Protein AF-A0A2R6IRC3-F1 (afdb_monomer)

Structure (mmCIF, N/CA/C/O backbone):
data_AF-A0A2R6IRC3-F1
#
_entry.id   AF-A0A2R6IRC3-F1
#
loop_
_atom_site.group_PDB
_atom_site.id
_atom_site.type_symbol
_atom_site.label_atom_id
_atom_site.label_alt_id
_atom_site.label_comp_id
_atom_site.label_asym_id
_atom_site.label_entity_id
_atom_site.label_seq_id
_atom_site.pdbx_PDB_ins_code
_atom_site.Cartn_x
_atom_site.Cartn_y
_atom_site.Cartn_z
_atom_site.occupancy
_atom_site.B_iso_or_equiv
_atom_site.auth_seq_id
_atom_site.auth_comp_id
_atom_site.auth_asym_id
_atom_site.auth_atom_id
_atom_site.pdbx_PDB_model_num
ATOM 1 N N . MET A 1 1 ? 15.121 5.829 11.271 1.00 59.16 1 MET A N 1
ATOM 2 C CA . MET A 1 1 ? 13.831 6.084 10.602 1.00 59.16 1 MET A CA 1
ATOM 3 C C . MET A 1 1 ? 12.902 4.888 10.806 1.00 59.16 1 MET A C 1
ATOM 5 O O . MET A 1 1 ? 12.606 4.186 9.860 1.00 59.16 1 MET A O 1
ATOM 9 N N . ARG A 1 2 ? 12.482 4.634 12.053 1.00 71.56 2 ARG A N 1
ATOM 10 C CA . ARG A 1 2 ? 11.817 3.373 12.444 1.00 71.56 2 ARG A CA 1
ATOM 11 C C . ARG A 1 2 ? 10.300 3.351 12.219 1.00 71.56 2 ARG A C 1
ATOM 13 O O . ARG A 1 2 ? 9.704 2.289 12.187 1.00 71.56 2 ARG A O 1
ATOM 20 N N . ILE A 1 3 ? 9.667 4.522 12.091 1.00 76.06 3 ILE A N 1
ATOM 21 C CA . ILE A 1 3 ? 8.204 4.615 11.939 1.00 76.06 3 ILE A CA 1
ATOM 22 C C . ILE A 1 3 ? 7.770 4.079 10.571 1.00 76.06 3 ILE A C 1
ATOM 24 O O . ILE A 1 3 ? 6.863 3.265 10.507 1.00 76.06 3 ILE A O 1
ATOM 28 N N . ARG A 1 4 ? 8.461 4.479 9.493 1.00 77.12 4 ARG A N 1
ATOM 29 C CA . ARG A 1 4 ? 8.086 4.072 8.127 1.00 77.12 4 ARG A CA 1
ATOM 30 C C . ARG A 1 4 ? 8.348 2.590 7.845 1.00 77.12 4 ARG A C 1
ATOM 32 O O . ARG A 1 4 ? 7.651 2.016 7.028 1.00 77.12 4 ARG A O 1
ATOM 39 N N . GLU A 1 5 ? 9.330 2.000 8.521 1.00 84.81 5 GLU A N 1
ATOM 40 C CA . GLU A 1 5 ? 9.621 0.560 8.470 1.00 84.81 5 GLU A CA 1
ATOM 41 C C . GLU A 1 5 ? 8.482 -0.243 9.115 1.00 84.81 5 GLU A C 1
ATOM 43 O O . GLU A 1 5 ? 7.914 -1.118 8.478 1.00 84.81 5 GLU A O 1
ATOM 48 N N . ARG A 1 6 ? 8.022 0.161 10.310 1.00 89.00 6 ARG A N 1
ATOM 49 C CA . ARG A 1 6 ? 6.845 -0.453 10.956 1.00 89.00 6 ARG A CA 1
ATOM 50 C C . ARG A 1 6 ? 5.552 -0.279 10.161 1.00 89.00 6 ARG A C 1
ATOM 52 O O . ARG A 1 6 ? 4.713 -1.170 10.157 1.00 89.00 6 ARG A O 1
ATOM 59 N N . GLU A 1 7 ? 5.357 0.885 9.539 1.00 92.94 7 GLU A N 1
ATOM 60 C CA . GLU A 1 7 ? 4.209 1.115 8.651 1.00 92.94 7 GLU A CA 1
ATOM 61 C C . GLU A 1 7 ? 4.256 0.176 7.445 1.00 92.94 7 GLU A C 1
ATOM 63 O O . GLU A 1 7 ? 3.230 -0.373 7.069 1.00 92.94 7 GLU A O 1
ATOM 68 N N . PHE A 1 8 ? 5.439 -0.035 6.869 1.00 93.44 8 PHE A N 1
ATOM 69 C CA . PHE A 1 8 ? 5.621 -0.937 5.741 1.00 93.44 8 PHE A CA 1
ATOM 70 C C . PHE A 1 8 ? 5.353 -2.395 6.106 1.00 93.44 8 PHE A C 1
ATOM 72 O O . PHE A 1 8 ? 4.557 -3.037 5.429 1.00 93.44 8 PHE A O 1
ATOM 79 N N . GLU A 1 9 ? 5.954 -2.887 7.192 1.00 92.44 9 GLU A N 1
ATOM 80 C CA . GLU A 1 9 ? 5.706 -4.240 7.703 1.00 92.44 9 GLU A CA 1
ATOM 81 C C . GLU A 1 9 ? 4.213 -4.469 7.940 1.00 92.44 9 GLU A C 1
ATOM 83 O O . GLU A 1 9 ? 3.668 -5.474 7.503 1.00 92.44 9 GLU A O 1
ATOM 88 N N . ARG A 1 10 ? 3.523 -3.495 8.548 1.00 93.31 10 ARG A N 1
ATOM 89 C CA . ARG A 1 10 ? 2.079 -3.586 8.776 1.00 93.31 10 ARG A CA 1
ATOM 90 C C . ARG A 1 10 ? 1.285 -3.657 7.476 1.00 93.31 10 ARG A C 1
ATOM 92 O O . ARG A 1 10 ? 0.369 -4.464 7.392 1.00 93.31 10 ARG A O 1
ATOM 99 N N . ILE A 1 11 ? 1.612 -2.820 6.487 1.00 94.62 11 ILE A N 1
ATOM 100 C CA . ILE A 1 11 ? 0.936 -2.863 5.184 1.00 94.62 11 ILE A CA 1
ATOM 101 C C . ILE A 1 11 ? 1.139 -4.236 4.544 1.00 94.62 11 ILE A C 1
ATOM 103 O O . ILE A 1 11 ? 0.170 -4.853 4.118 1.00 94.62 11 ILE A O 1
ATOM 107 N N . ARG A 1 12 ? 2.385 -4.718 4.512 1.00 92.88 12 ARG A N 1
ATOM 108 C CA . ARG A 1 12 ? 2.734 -6.012 3.926 1.00 92.88 12 ARG A CA 1
ATOM 109 C C . ARG A 1 12 ? 1.962 -7.155 4.584 1.00 92.88 12 ARG A C 1
ATOM 111 O O . ARG A 1 12 ? 1.313 -7.905 3.871 1.00 92.88 12 ARG A O 1
ATOM 118 N N . SER A 1 13 ? 1.983 -7.248 5.914 1.00 92.81 13 SER A N 1
ATOM 119 C CA . SER A 1 13 ? 1.306 -8.331 6.637 1.00 92.81 13 SER A CA 1
ATOM 120 C C . SER A 1 13 ? -0.195 -8.371 6.368 1.00 92.81 13 SER A C 1
ATOM 122 O O . SER A 1 13 ? -0.744 -9.444 6.172 1.00 92.81 13 SER A O 1
ATOM 124 N N . VAL A 1 14 ? -0.864 -7.216 6.304 1.00 95.00 14 VAL A N 1
ATOM 125 C CA . VAL A 1 14 ? -2.304 -7.182 6.009 1.00 95.00 14 VAL A CA 1
ATOM 126 C C . VAL A 1 14 ? -2.597 -7.620 4.577 1.00 95.00 14 VAL A C 1
ATOM 128 O O . VAL A 1 14 ? -3.558 -8.342 4.346 1.00 95.00 14 VAL A O 1
ATOM 131 N N . LEU A 1 15 ? -1.782 -7.193 3.611 1.00 93.31 15 LEU A N 1
ATOM 132 C CA . LEU A 1 15 ? -1.964 -7.607 2.220 1.00 93.31 15 LEU A CA 1
ATOM 133 C C . LEU A 1 15 ? -1.701 -9.109 2.034 1.00 93.31 15 LEU A C 1
ATOM 135 O O . LEU A 1 15 ? -2.429 -9.748 1.284 1.00 93.31 15 LEU A O 1
ATOM 139 N N . GLU A 1 16 ? -0.726 -9.671 2.754 1.00 91.94 16 GLU A N 1
ATOM 140 C CA . GLU A 1 16 ? -0.489 -11.121 2.816 1.00 91.94 16 GLU A CA 1
ATOM 141 C C . GLU A 1 16 ? -1.684 -11.857 3.454 1.00 91.94 16 GLU A C 1
ATOM 143 O O . GLU A 1 16 ? -2.137 -12.864 2.925 1.00 91.94 16 GLU A O 1
ATOM 148 N N . GLU A 1 17 ? -2.254 -11.342 4.550 1.00 92.19 17 GLU A N 1
ATOM 149 C CA . GLU A 1 17 ? -3.460 -11.909 5.182 1.00 92.19 17 GLU A CA 1
ATOM 150 C C . GLU A 1 17 ? -4.716 -11.818 4.298 1.00 92.19 17 GLU A C 1
ATOM 152 O O . GLU A 1 17 ? -5.645 -12.609 4.463 1.00 92.19 17 GLU A O 1
ATOM 157 N N . ALA A 1 18 ? -4.762 -10.845 3.388 1.00 91.25 18 ALA A N 1
ATOM 158 C CA . ALA A 1 18 ? -5.859 -10.627 2.452 1.00 91.25 18 ALA A CA 1
ATOM 159 C C . ALA A 1 18 ? -5.700 -11.397 1.124 1.00 91.25 18 ALA A C 1
ATOM 161 O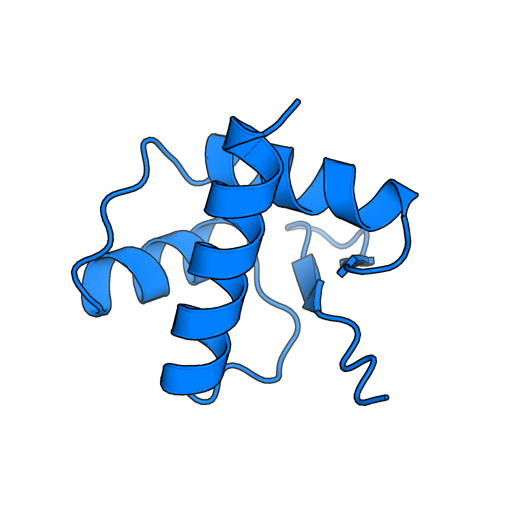 O . ALA A 1 18 ? -6.518 -11.197 0.223 1.00 91.25 18 ALA A O 1
ATOM 162 N N . ASP A 1 19 ? -4.656 -12.228 0.979 1.00 87.12 19 ASP A N 1
ATOM 163 C CA . ASP A 1 19 ? -4.273 -12.906 -0.273 1.00 87.12 19 ASP A CA 1
ATOM 164 C C . ASP A 1 19 ? -4.159 -11.924 -1.467 1.00 87.12 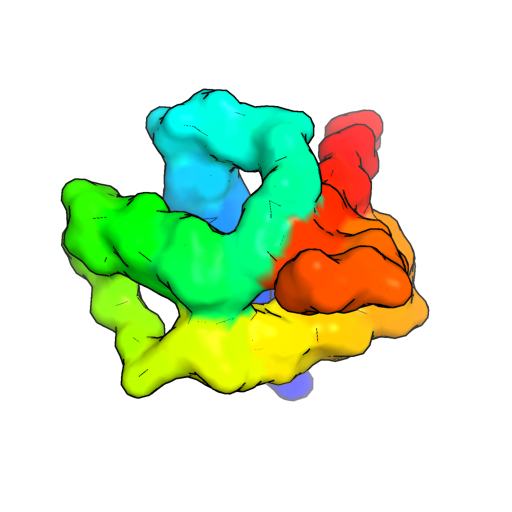19 ASP A C 1
ATOM 166 O O . ASP A 1 19 ? -4.565 -12.197 -2.604 1.00 87.12 19 ASP A O 1
ATOM 17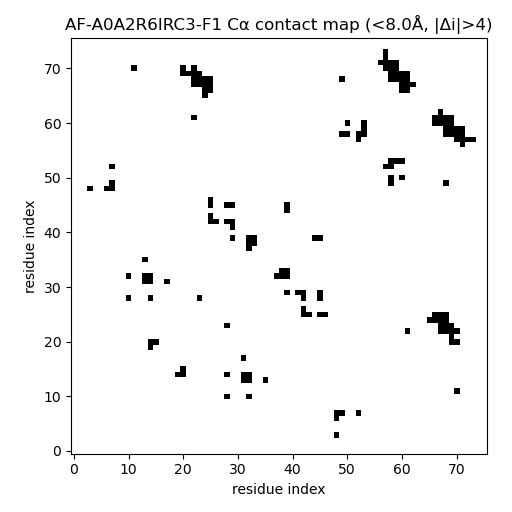0 N N . ALA A 1 20 ? -3.642 -10.720 -1.209 1.00 87.00 20 ALA A N 1
ATOM 171 C CA . ALA A 1 20 ? -3.542 -9.645 -2.188 1.00 87.00 20 ALA A CA 1
ATOM 172 C C . ALA A 1 20 ? -2.215 -9.706 -2.972 1.00 87.00 20 ALA A C 1
ATOM 174 O O . ALA A 1 20 ? -1.338 -8.856 -2.823 1.00 87.00 20 ALA A O 1
ATOM 175 N N . ASP A 1 21 ? -2.092 -10.693 -3.862 1.00 75.69 21 ASP A N 1
ATOM 176 C CA . ASP A 1 21 ? -0.837 -11.009 -4.575 1.00 75.69 21 ASP A CA 1
ATOM 177 C C . ASP A 1 21 ? -0.598 -10.202 -5.874 1.00 75.69 21 ASP A C 1
ATOM 179 O O . ASP A 1 21 ? 0.359 -10.436 -6.618 1.00 75.69 21 ASP A O 1
ATOM 183 N N . GLY A 1 22 ? -1.482 -9.253 -6.195 1.00 86.94 22 GLY A N 1
ATOM 184 C CA . GLY A 1 22 ? -1.443 -8.476 -7.439 1.00 86.94 22 GLY A CA 1
ATOM 185 C C . GLY A 1 22 ? -0.898 -7.051 -7.280 1.00 86.94 22 GLY A C 1
ATOM 186 O O . GLY A 1 22 ? -0.870 -6.512 -6.176 1.00 86.94 22 GLY A O 1
ATOM 187 N N . PRO A 1 23 ? -0.522 -6.371 -8.383 1.00 94.31 23 PRO A N 1
ATOM 188 C CA . PRO A 1 23 ? -0.225 -4.947 -8.334 1.00 94.31 23 PRO A CA 1
ATOM 189 C C . PRO A 1 23 ? -1.467 -4.136 -7.962 1.00 94.31 23 PRO A C 1
ATOM 191 O O . PRO A 1 23 ? -2.459 -4.140 -8.695 1.00 94.31 23 PRO A O 1
ATOM 194 N N . MET A 1 24 ? -1.383 -3.382 -6.871 1.00 96.12 24 MET A N 1
ATOM 195 C CA . MET A 1 24 ? -2.494 -2.593 -6.343 1.00 96.12 24 MET A CA 1
ATOM 196 C C . MET A 1 24 ? -2.167 -1.109 -6.327 1.00 96.12 24 MET A C 1
ATOM 198 O O . MET A 1 24 ? -1.030 -0.686 -6.116 1.00 96.12 24 MET A O 1
ATOM 202 N N . THR A 1 25 ? -3.176 -0.276 -6.517 1.00 97.12 25 THR A N 1
ATOM 203 C CA . THR A 1 25 ? -3.058 1.161 -6.291 1.00 97.12 25 THR A CA 1
ATOM 204 C C . THR A 1 25 ? -3.001 1.466 -4.799 1.00 97.12 25 THR A C 1
ATOM 206 O O . THR A 1 25 ? -3.530 0.736 -3.965 1.00 97.12 25 THR A O 1
ATOM 209 N N . ALA A 1 26 ? -2.448 2.624 -4.440 1.00 96.81 26 ALA A N 1
ATOM 210 C CA . ALA A 1 26 ? -2.428 3.050 -3.040 1.00 96.81 26 ALA A CA 1
ATOM 211 C C . ALA A 1 26 ? -3.832 3.223 -2.421 1.00 96.81 26 ALA A C 1
ATOM 213 O O . ALA A 1 26 ? -3.965 3.194 -1.201 1.00 96.81 26 ALA A O 1
ATOM 214 N N . ARG A 1 27 ? -4.872 3.427 -3.246 1.00 96.00 27 ARG A N 1
ATOM 215 C CA . ARG A 1 27 ? -6.264 3.500 -2.777 1.00 96.00 27 ARG A CA 1
ATOM 216 C C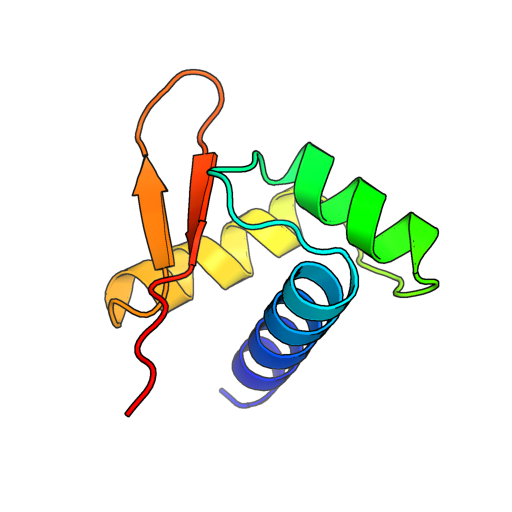 . ARG A 1 27 ? -6.830 2.121 -2.471 1.00 96.00 27 ARG A C 1
ATOM 218 O O . ARG A 1 27 ? -7.440 1.962 -1.427 1.00 96.00 27 ARG A O 1
ATOM 225 N N . GLU A 1 28 ? -6.602 1.149 -3.349 1.00 96.56 28 GLU A N 1
ATOM 226 C CA . GLU A 1 28 ? -7.031 -0.234 -3.110 1.00 96.56 28 GLU A CA 1
ATOM 227 C C . GLU A 1 28 ? -6.317 -0.810 -1.886 1.00 96.56 28 GLU A C 1
ATOM 229 O O . GLU A 1 28 ? -6.955 -1.423 -1.042 1.00 96.56 28 GLU A O 1
ATOM 234 N N . ILE A 1 29 ? -5.018 -0.528 -1.730 1.00 96.56 29 ILE A N 1
ATOM 235 C CA . ILE A 1 29 ? -4.267 -0.927 -0.533 1.00 96.56 29 ILE A CA 1
ATOM 236 C C . ILE A 1 29 ? -4.867 -0.288 0.721 1.00 96.56 29 ILE A C 1
ATOM 238 O O . ILE A 1 29 ? -5.075 -0.986 1.703 1.00 96.56 29 ILE A O 1
ATOM 242 N N . LEU A 1 30 ? -5.170 1.018 0.702 1.00 96.62 30 LEU A N 1
ATOM 243 C CA . LEU A 1 30 ? -5.823 1.670 1.843 1.00 96.62 30 LEU A CA 1
ATOM 244 C C . LEU A 1 30 ? -7.135 0.971 2.212 1.00 96.62 30 LEU A C 1
ATOM 246 O O . LEU A 1 30 ? -7.381 0.744 3.388 1.00 96.62 30 LEU A O 1
ATOM 250 N N . GLN A 1 31 ? -7.940 0.614 1.216 1.00 96.06 31 GLN A N 1
ATOM 251 C CA . GLN A 1 31 ? -9.222 -0.032 1.451 1.00 96.06 31 GLN A CA 1
ATOM 252 C C . GLN A 1 31 ? -9.065 -1.408 2.105 1.00 96.06 31 GLN A C 1
ATOM 254 O O . GLN A 1 31 ? -9.739 -1.683 3.089 1.00 96.06 31 GLN A O 1
ATOM 259 N N . VAL A 1 32 ? -8.110 -2.226 1.647 1.00 96.06 32 VAL A N 1
ATOM 260 C CA . VAL A 1 32 ? -7.807 -3.507 2.308 1.00 96.06 32 VAL A CA 1
ATOM 261 C C . VAL A 1 32 ? -7.334 -3.293 3.749 1.00 96.06 32 VAL A C 1
AT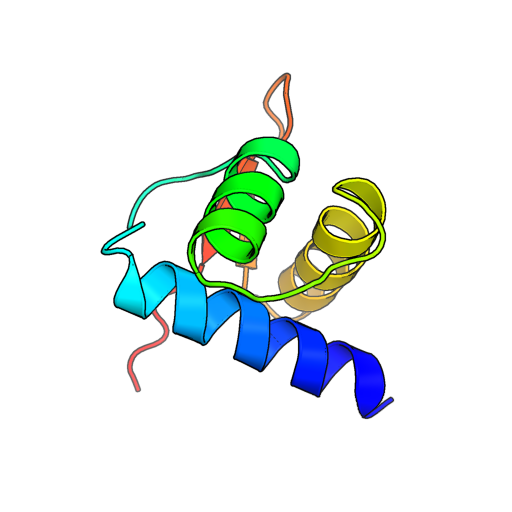OM 263 O O . VAL A 1 32 ? -7.741 -4.021 4.648 1.00 96.06 32 VAL A O 1
ATOM 266 N N . LEU A 1 33 ? -6.519 -2.266 4.009 1.00 95.81 33 LEU A N 1
ATOM 267 C CA . LEU A 1 33 ? -6.096 -1.943 5.376 1.00 95.81 33 LEU A CA 1
ATOM 268 C C . LEU A 1 33 ? -7.292 -1.594 6.269 1.00 95.81 33 LEU A C 1
ATOM 270 O O . LEU A 1 33 ? -7.395 -2.119 7.376 1.00 95.81 33 LEU A O 1
ATOM 274 N N . GLU A 1 34 ? -8.203 -0.754 5.781 1.00 95.19 34 GLU A N 1
ATOM 275 C CA . GLU A 1 34 ? -9.421 -0.367 6.498 1.00 95.19 34 GLU A CA 1
ATOM 276 C C . GLU A 1 34 ? -10.337 -1.573 6.757 1.00 95.19 34 GLU A C 1
ATOM 278 O O . GLU A 1 34 ? -10.810 -1.746 7.883 1.00 95.19 34 GLU A O 1
ATOM 283 N N . ASP A 1 35 ? -10.516 -2.450 5.764 1.00 95.19 35 ASP A N 1
ATOM 284 C CA . ASP A 1 35 ? -11.329 -3.669 5.869 1.00 95.19 35 ASP A CA 1
ATOM 285 C C . ASP A 1 35 ? -10.774 -4.654 6.918 1.00 95.19 35 ASP A C 1
ATOM 287 O O . ASP A 1 35 ? -11.536 -5.365 7.576 1.00 95.19 35 ASP A O 1
ATOM 291 N N . HIS A 1 36 ? -9.455 -4.647 7.143 1.00 94.44 36 HIS A N 1
ATOM 292 C CA . HIS A 1 36 ? -8.769 -5.438 8.173 1.00 94.44 36 HIS A CA 1
ATOM 293 C C . HIS A 1 36 ? -8.583 -4.684 9.508 1.00 94.44 36 HIS A C 1
ATOM 295 O O . HIS A 1 36 ? -7.882 -5.153 10.408 1.00 94.44 36 HIS A O 1
ATOM 301 N N . GLY A 1 37 ? -9.219 -3.519 9.678 1.00 92.62 37 GLY A N 1
ATOM 302 C CA . GLY A 1 37 ? -9.200 -2.748 10.926 1.00 92.62 37 GLY A CA 1
ATOM 303 C C . GLY A 1 37 ? -7.895 -1.989 11.185 1.00 92.62 37 GLY A C 1
ATOM 304 O O . GLY A 1 37 ? -7.612 -1.606 12.323 1.00 92.62 37 GLY A O 1
ATOM 305 N N . VAL A 1 38 ? -7.087 -1.769 10.149 1.00 93.00 38 VAL A N 1
ATOM 306 C CA . VAL A 1 38 ? -5.847 -0.999 10.222 1.00 93.00 38 VAL A CA 1
ATOM 307 C C . VAL A 1 38 ? -6.083 0.425 9.735 1.00 93.00 38 VAL A C 1
ATOM 309 O O . VAL A 1 38 ? -6.218 0.691 8.545 1.00 93.00 38 VAL A O 1
ATOM 312 N N . GLU A 1 39 ? -6.052 1.372 10.670 1.00 88.19 39 GLU A N 1
ATOM 313 C CA . GLU A 1 39 ? -6.210 2.791 10.352 1.00 88.19 39 GLU A CA 1
ATOM 314 C C . GLU A 1 39 ? -4.927 3.380 9.739 1.00 88.19 39 GLU A C 1
ATOM 316 O O . GLU A 1 39 ? -3.842 3.325 10.332 1.00 88.19 39 GLU A O 1
ATOM 321 N N . PHE A 1 40 ? -5.064 3.986 8.557 1.00 91.25 40 PHE A N 1
ATOM 322 C CA . PHE A 1 40 ? -4.023 4.769 7.890 1.00 91.25 40 PHE A CA 1
ATOM 323 C C . PHE A 1 40 ? -4.557 6.142 7.484 1.00 91.25 40 PHE A C 1
ATOM 325 O O . PHE A 1 40 ? -5.670 6.267 6.990 1.00 91.25 40 PHE A O 1
ATOM 332 N N . ASP A 1 41 ? -3.718 7.174 7.614 1.00 89.06 41 ASP A N 1
ATOM 333 C CA . ASP A 1 41 ? -4.131 8.566 7.386 1.00 89.06 41 ASP A CA 1
ATOM 334 C C . ASP A 1 41 ? -4.690 8.828 5.975 1.00 89.06 41 ASP A C 1
ATOM 336 O O . ASP A 1 41 ? -5.528 9.708 5.787 1.00 89.06 41 ASP A O 1
ATOM 340 N N . SER A 1 42 ? -4.138 8.163 4.950 1.00 94.56 42 SER A N 1
ATOM 341 C CA . SER A 1 42 ? -4.550 8.333 3.549 1.00 94.56 42 SER A CA 1
ATOM 342 C C . SER A 1 42 ? -3.824 7.386 2.590 1.00 94.56 42 SER A C 1
ATOM 344 O O . SER A 1 42 ? -2.707 6.929 2.847 1.00 94.56 42 SER A O 1
ATOM 346 N N . ALA A 1 43 ? -4.373 7.247 1.380 1.00 95.38 43 ALA A N 1
ATOM 347 C CA . ALA A 1 43 ? -3.711 6.575 0.263 1.00 95.38 43 ALA A CA 1
ATOM 348 C C . ALA A 1 43 ? -2.380 7.257 -0.113 1.00 95.38 43 ALA A C 1
ATOM 350 O O . ALA A 1 43 ? -1.432 6.605 -0.538 1.00 95.38 43 ALA A O 1
ATOM 351 N N . HIS A 1 44 ? -2.255 8.574 0.081 1.00 94.81 44 HIS A N 1
ATOM 352 C CA . HIS A 1 44 ? -0.987 9.271 -0.148 1.00 94.81 44 HIS A CA 1
ATOM 353 C C . HIS A 1 44 ? 0.090 8.863 0.871 1.00 94.81 44 HIS A C 1
ATOM 355 O O . HIS A 1 44 ? 1.268 8.743 0.517 1.00 94.81 44 HIS A O 1
ATOM 361 N N . ARG A 1 45 ? -0.300 8.607 2.129 1.00 94.50 45 ARG A N 1
ATOM 362 C CA . ARG A 1 45 ? 0.615 8.078 3.146 1.00 94.50 45 ARG A CA 1
ATOM 363 C C . ARG A 1 45 ? 1.102 6.685 2.760 1.00 94.50 45 ARG A C 1
ATOM 365 O O . ARG A 1 45 ? 2.311 6.464 2.787 1.00 94.50 45 ARG A O 1
ATOM 372 N N . VAL A 1 46 ? 0.201 5.812 2.308 1.00 95.94 46 VAL A N 1
ATOM 373 C CA . VAL A 1 46 ? 0.544 4.490 1.755 1.00 95.94 46 VAL A CA 1
ATOM 374 C C . VAL A 1 46 ? 1.544 4.636 0.603 1.00 95.94 46 VAL A C 1
ATOM 376 O O . VAL A 1 46 ? 2.651 4.109 0.681 1.00 95.94 46 VAL A O 1
ATOM 379 N N . ALA A 1 47 ? 1.232 5.454 -0.407 1.00 95.38 47 ALA A N 1
ATOM 380 C CA . ALA A 1 47 ? 2.123 5.716 -1.541 1.00 95.38 47 ALA A CA 1
ATOM 381 C C . ALA A 1 47 ? 3.518 6.214 -1.114 1.00 95.38 47 ALA A C 1
ATOM 383 O O . ALA A 1 47 ? 4.529 5.822 -1.693 1.00 95.38 47 ALA A O 1
ATOM 384 N N . THR A 1 48 ? 3.589 7.052 -0.076 1.00 94.31 48 THR A N 1
ATOM 385 C CA . THR A 1 48 ? 4.852 7.572 0.470 1.00 94.31 48 THR A CA 1
ATOM 386 C C . THR A 1 48 ? 5.686 6.481 1.144 1.00 94.31 48 THR A C 1
ATOM 388 O O . THR A 1 48 ? 6.912 6.468 1.010 1.00 94.31 48 THR A O 1
ATOM 391 N N . VAL A 1 49 ? 5.045 5.575 1.886 1.00 94.88 49 VAL A N 1
ATOM 392 C CA . VAL A 1 49 ? 5.720 4.439 2.531 1.00 94.88 49 VAL A CA 1
ATOM 393 C C . VAL A 1 49 ? 6.241 3.472 1.469 1.00 94.88 49 VAL A C 1
ATOM 395 O O . VAL A 1 49 ? 7.423 3.125 1.497 1.00 94.88 49 VAL A O 1
ATOM 398 N N . LEU A 1 50 ? 5.404 3.109 0.495 1.00 94.62 50 LEU A N 1
ATOM 399 C CA . LEU A 1 50 ? 5.750 2.163 -0.568 1.00 94.62 50 LEU A CA 1
ATOM 400 C C . LEU A 1 50 ? 6.806 2.719 -1.525 1.00 94.62 50 LEU A C 1
ATOM 402 O O . LEU A 1 50 ? 7.802 2.056 -1.792 1.00 94.62 50 LEU A O 1
ATOM 406 N N . GLY A 1 51 ? 6.680 3.976 -1.957 1.00 92.94 51 GLY A N 1
ATOM 407 C CA . GLY A 1 51 ? 7.672 4.625 -2.822 1.00 92.94 51 GLY A CA 1
ATOM 408 C C . GLY A 1 51 ? 9.052 4.772 -2.173 1.00 92.94 51 GLY A C 1
ATOM 409 O O . GLY A 1 51 ? 10.063 4.903 -2.865 1.00 92.94 51 GLY A O 1
ATOM 410 N N . ARG A 1 52 ? 9.128 4.7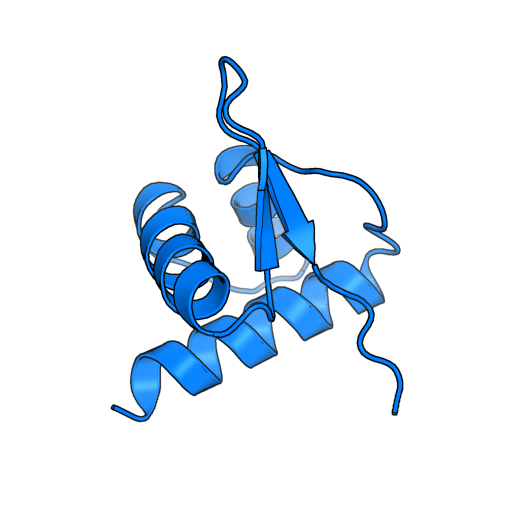23 -0.838 1.00 91.69 52 ARG A N 1
ATOM 411 C CA . ARG A 1 52 ? 10.409 4.663 -0.136 1.00 91.69 52 ARG A CA 1
ATOM 412 C C . ARG A 1 52 ? 11.027 3.269 -0.167 1.00 91.69 52 ARG A C 1
ATOM 414 O O . ARG A 1 52 ? 12.226 3.169 -0.396 1.00 91.69 52 ARG A O 1
ATOM 421 N N . HIS A 1 53 ? 10.230 2.233 0.063 1.00 92.12 53 HIS A N 1
ATOM 422 C CA . HIS A 1 53 ? 10.691 0.841 0.035 1.00 92.12 53 HIS A CA 1
ATOM 423 C C . HIS A 1 53 ? 10.948 0.343 -1.395 1.00 92.12 53 HIS A C 1
ATOM 425 O O . HIS A 1 53 ? 11.726 -0.579 -1.618 1.00 92.12 53 HIS A O 1
ATOM 431 N N . ALA A 1 54 ? 10.420 1.048 -2.394 1.00 92.00 54 ALA A N 1
ATOM 432 C CA . ALA A 1 54 ? 10.821 0.848 -3.777 1.00 92.00 54 ALA A CA 1
ATOM 433 C C . ALA A 1 54 ? 12.280 1.227 -4.060 1.00 92.00 54 ALA A C 1
ATOM 435 O O . ALA A 1 54 ? 12.912 0.657 -4.941 1.00 92.00 54 ALA A O 1
ATOM 436 N N . GLN A 1 55 ? 12.858 2.146 -3.280 1.00 89.81 55 GLN A N 1
ATOM 437 C CA . GLN A 1 55 ? 14.277 2.495 -3.408 1.00 89.81 55 GLN A CA 1
ATOM 438 C C . GLN A 1 55 ? 15.197 1.403 -2.842 1.00 89.81 55 GLN A C 1
ATOM 440 O O . GLN A 1 55 ? 16.354 1.328 -3.249 1.00 89.81 55 GLN A O 1
ATOM 445 N N . SER A 1 56 ? 14.706 0.573 -1.912 1.00 88.88 56 SER A N 1
ATOM 446 C CA . SER A 1 56 ? 15.419 -0.603 -1.389 1.00 88.88 56 SER A CA 1
ATOM 447 C C . SER A 1 56 ? 15.143 -1.886 -2.179 1.00 88.88 56 SER A C 1
ATOM 449 O O . SER A 1 56 ? 15.870 -2.860 -2.003 1.00 88.88 56 SER A O 1
ATOM 451 N N . GLY A 1 57 ? 14.153 -1.876 -3.080 1.00 89.06 57 GLY A N 1
ATOM 452 C CA . GLY A 1 57 ? 13.762 -3.030 -3.897 1.00 89.06 57 GLY A CA 1
ATOM 453 C C . GLY A 1 57 ? 12.738 -3.960 -3.238 1.00 89.06 57 GLY A C 1
ATOM 454 O O . GLY A 1 57 ? 12.423 -5.008 -3.801 1.00 89.06 57 GLY A O 1
ATOM 455 N N . ASP A 1 58 ? 12.193 -3.588 -2.077 1.00 90.94 58 ASP A N 1
ATOM 456 C CA . ASP A 1 58 ? 11.156 -4.375 -1.391 1.00 90.94 58 ASP A CA 1
ATOM 457 C C . ASP A 1 58 ? 9.775 -4.211 -2.053 1.00 90.94 58 ASP A C 1
ATOM 459 O O . ASP A 1 58 ? 8.872 -5.018 -1.845 1.00 90.94 58 ASP A O 1
ATOM 463 N N . VAL A 1 59 ? 9.614 -3.156 -2.857 1.00 93.75 59 VAL A N 1
ATOM 464 C CA . VAL A 1 59 ? 8.395 -2.847 -3.611 1.00 93.75 59 VAL A CA 1
ATOM 465 C C . VAL A 1 59 ? 8.761 -2.462 -5.036 1.00 93.75 59 VAL A C 1
ATOM 467 O O . VAL A 1 59 ? 9.643 -1.638 -5.261 1.00 93.75 59 VAL A O 1
ATOM 470 N N . GLU A 1 60 ? 8.038 -2.982 -6.011 1.00 94.31 60 GLU A N 1
ATOM 471 C CA . GLU A 1 60 ? 8.079 -2.495 -7.381 1.00 94.31 60 GLU A CA 1
ATOM 472 C C . GLU A 1 60 ? 6.987 -1.439 -7.602 1.00 94.31 60 GLU A C 1
ATOM 474 O O . GLU A 1 60 ? 5.831 -1.623 -7.214 1.00 94.31 60 GLU A O 1
ATOM 479 N N . VAL A 1 61 ? 7.354 -0.308 -8.217 1.00 94.88 61 VAL A N 1
ATOM 480 C CA . VAL A 1 61 ? 6.404 0.742 -8.619 1.00 94.88 61 VAL A CA 1
ATOM 481 C C . VAL A 1 61 ? 6.174 0.650 -10.117 1.00 94.88 61 VAL A C 1
ATOM 483 O O . VAL A 1 61 ? 7.050 0.989 -10.915 1.00 94.88 61 VAL A O 1
ATOM 486 N N . ILE A 1 62 ? 4.960 0.265 -10.488 1.00 95.00 62 ILE A N 1
ATOM 487 C CA . ILE A 1 62 ? 4.517 0.195 -11.874 1.00 95.00 62 ILE A CA 1
ATOM 488 C C . ILE A 1 62 ? 3.957 1.566 -12.256 1.00 95.00 62 ILE A C 1
ATOM 490 O O . ILE A 1 62 ? 2.965 2.038 -11.688 1.00 95.00 62 ILE A O 1
ATOM 494 N N . GLN A 1 63 ? 4.624 2.229 -13.203 1.00 90.62 63 GLN A N 1
ATOM 495 C CA . GLN A 1 63 ? 4.338 3.608 -13.622 1.00 90.62 63 GLN A CA 1
ATOM 496 C C . GLN A 1 63 ? 3.152 3.711 -14.600 1.00 90.62 63 GLN A C 1
ATOM 498 O O . GLN A 1 63 ? 3.226 4.409 -15.610 1.00 90.62 63 GLN A O 1
ATOM 503 N N . ASP A 1 64 ? 2.053 3.028 -14.286 1.00 88.19 64 ASP A N 1
ATOM 504 C CA . ASP A 1 64 ? 0.780 3.155 -14.998 1.00 88.19 64 ASP A CA 1
ATOM 505 C C . ASP A 1 64 ? -0.050 4.336 -14.469 1.00 88.19 64 ASP A C 1
ATOM 507 O O . ASP A 1 64 ? 0.281 4.981 -13.471 1.00 88.19 64 ASP A O 1
ATOM 511 N N . GLN A 1 65 ? -1.163 4.636 -15.144 1.00 86.69 65 GLN A N 1
ATOM 512 C CA . GLN A 1 65 ? -2.179 5.559 -14.638 1.00 86.69 65 GLN A CA 1
ATOM 513 C C . GLN A 1 65 ? -3.445 4.778 -14.273 1.00 86.69 65 GLN A C 1
ATOM 515 O O . GLN A 1 65 ? -4.171 4.355 -15.176 1.00 86.69 65 GLN A O 1
ATOM 520 N N . PRO A 1 66 ? -3.754 4.610 -12.971 1.00 89.62 66 PRO A N 1
ATOM 521 C CA . PRO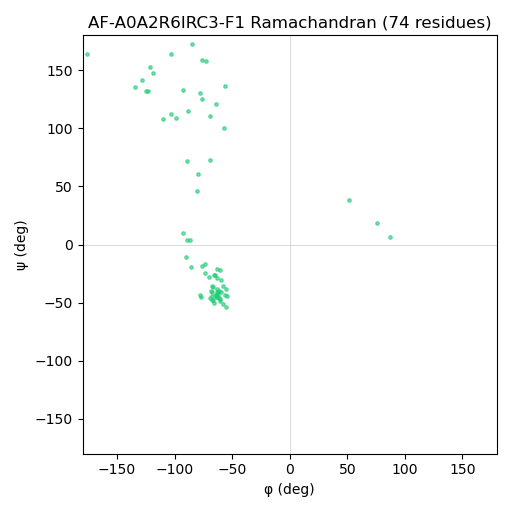 A 1 66 ? -3.013 5.061 -11.773 1.00 89.62 66 PRO A CA 1
ATOM 522 C C . PRO A 1 66 ? -1.761 4.222 -11.438 1.00 89.62 66 PRO A C 1
ATOM 524 O O . PRO A 1 66 ? -1.694 3.055 -11.812 1.00 89.62 66 PRO A O 1
ATOM 527 N N . TYR A 1 67 ? -0.823 4.799 -10.664 1.00 94.44 67 TYR A N 1
ATOM 528 C CA . TYR A 1 67 ? 0.361 4.089 -10.151 1.00 94.44 67 TYR A CA 1
ATOM 529 C C . TYR A 1 67 ? -0.040 2.851 -9.349 1.00 94.44 67 TYR A C 1
ATOM 531 O O . TYR A 1 67 ? -0.935 2.928 -8.495 1.00 94.44 67 TYR A O 1
ATOM 539 N N . ARG A 1 68 ? 0.670 1.744 -9.579 1.00 95.88 68 ARG A N 1
ATOM 540 C CA . ARG A 1 68 ? 0.474 0.479 -8.862 1.00 95.88 68 ARG A CA 1
ATOM 541 C C . ARG A 1 68 ? 1.750 0.046 -8.158 1.00 95.88 68 ARG A C 1
ATOM 543 O O . ARG A 1 68 ? 2.853 0.396 -8.572 1.00 95.88 68 ARG A O 1
ATOM 550 N N . TYR A 1 69 ? 1.570 -0.710 -7.089 1.00 95.25 69 TYR A N 1
ATOM 551 C CA . TYR A 1 69 ? 2.618 -1.203 -6.218 1.00 95.25 69 TYR A CA 1
ATOM 552 C C . TYR A 1 69 ? 2.498 -2.712 -6.133 1.00 95.25 69 TYR A C 1
ATOM 554 O O . TYR A 1 69 ? 1.407 -3.232 -5.905 1.00 95.25 69 TYR A O 1
ATOM 562 N N . GLN A 1 70 ? 3.619 -3.392 -6.310 1.00 93.25 70 GLN A N 1
ATOM 563 C CA . GLN A 1 70 ? 3.720 -4.830 -6.142 1.00 93.25 70 GLN A CA 1
ATOM 564 C C . GLN A 1 70 ? 4.801 -5.115 -5.110 1.00 93.25 70 GLN A C 1
ATOM 566 O O . GLN A 1 70 ? 5.887 -4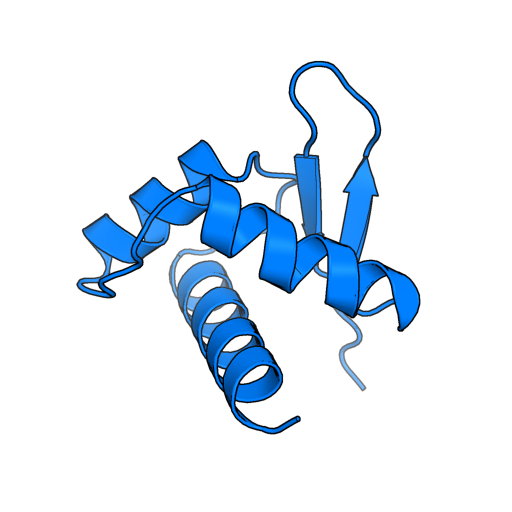.539 -5.167 1.00 93.25 70 GLN A O 1
ATOM 571 N N . PHE A 1 71 ? 4.499 -5.971 -4.143 1.00 90.06 71 PHE A N 1
ATOM 572 C CA . PHE A 1 71 ? 5.488 -6.375 -3.157 1.00 90.06 71 PHE A CA 1
ATOM 573 C C . PHE A 1 71 ? 6.404 -7.406 -3.792 1.00 90.06 71 PHE A C 1
ATOM 575 O O . PHE A 1 71 ? 5.947 -8.374 -4.400 1.00 90.06 71 PHE A O 1
ATOM 582 N N . SER A 1 72 ? 7.707 -7.182 -3.659 1.00 81.69 72 SER A N 1
ATOM 583 C CA . SER A 1 72 ? 8.673 -8.211 -3.990 1.00 81.69 72 SER A CA 1
ATOM 584 C C . SER A 1 72 ? 8.516 -9.289 -2.929 1.00 81.69 72 SER A C 1
ATOM 586 O O . SER A 1 72 ? 8.874 -9.065 -1.769 1.00 81.69 72 SER A O 1
ATOM 588 N N . ASP A 1 73 ? 7.999 -10.456 -3.308 1.00 64.75 73 ASP A N 1
ATOM 589 C CA . ASP A 1 73 ? 8.084 -11.652 -2.479 1.00 64.75 73 ASP A CA 1
ATO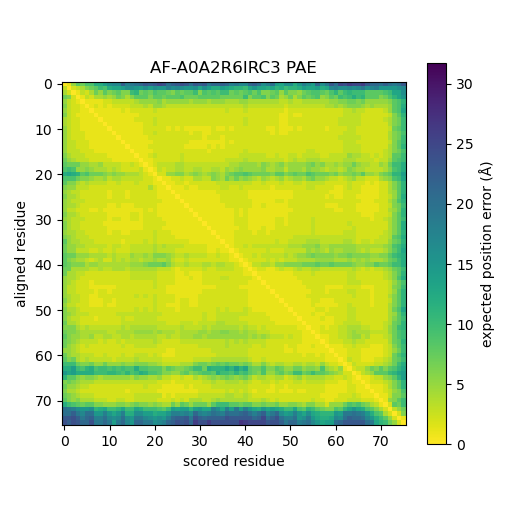M 590 C C . ASP A 1 73 ? 9.547 -12.095 -2.445 1.00 64.75 73 ASP A C 1
ATOM 592 O O . ASP A 1 73 ? 9.995 -13.039 -3.095 1.00 64.75 73 ASP A O 1
ATOM 596 N N . ARG A 1 74 ? 10.362 -11.330 -1.723 1.00 54.78 74 ARG A N 1
ATOM 597 C CA . ARG A 1 74 ? 11.708 -11.731 -1.373 1.00 54.78 74 ARG A CA 1
ATOM 598 C C . ARG A 1 74 ? 11.584 -12.686 -0.191 1.00 54.78 74 ARG A C 1
ATOM 600 O O . ARG A 1 74 ? 12.064 -12.398 0.900 1.00 54.78 74 ARG A O 1
ATOM 607 N N . SER A 1 75 ? 10.883 -13.794 -0.423 1.00 43.09 75 SER A N 1
ATOM 608 C CA . SER A 1 75 ? 10.982 -15.012 0.361 1.00 43.09 75 SER A CA 1
ATOM 609 C C . SER A 1 75 ? 12.444 -15.442 0.328 1.00 43.09 75 SER A C 1
ATOM 611 O O . SER A 1 75 ? 12.935 -15.966 -0.673 1.00 43.09 75 SER A O 1
ATOM 613 N N . ASN A 1 76 ? 13.169 -15.136 1.399 1.00 34.28 76 ASN A N 1
ATOM 614 C CA . ASN A 1 76 ? 14.478 -15.702 1.678 1.00 34.28 76 ASN A CA 1
ATOM 615 C C . ASN A 1 76 ? 14.518 -16.207 3.111 1.00 34.28 76 ASN A C 1
ATOM 617 O O . ASN A 1 76 ? 14.218 -15.397 4.014 1.00 34.28 76 ASN A O 1
#

Secondary structure (DSSP, 8-state):
-HHHHHHHHHHHHHHHHTT--S-EEHHHHHHHHHHTT---S-HHHHHHHHHHHTTTTSEEEE-SSS-EEEE-----

Foldseek 3Di:
DVPLVVVVVLLVVLCVVVVVQDWAQLQVSCVSCVVVVHDDPDSVSSVVSQVVVVVVVQWDWDPDVVITIGGPPPVD

pLDDT: mean 89.08, std 11.57, range [34.28, 97.12]

Solvent-accessible surface area (backbone atoms only — not comparable to full-atom values): 4458 Å² total; per-residue (Å²): 127,67,66,58,54,54,53,42,53,52,51,50,52,50,34,64,75,64,70,56,88,58,73,37,34,36,58,58,50,43,49,54,34,49,77,72,73,43,88,71,99,42,36,66,56,47,43,55,43,46,62,52,36,34,76,76,58,54,22,46,76,47,90,51,94,73,53,25,40,32,73,49,84,76,84,122

Nearest PDB structures (foldseek):
  4esf-assembly1_A-2  TM=7.474E-01  e=5.763E-02  Bacillus cereus ATCC 10987
  2co5-assembly1_A  TM=7.242E-01  e=6.305E-01  Sulfolobus turreted icosahedral virus 1
  6d57-assembly1_A  TM=6.582E-01  e=4.231E-01  Campylobacter jejuni
  3t5x-assembly1_A  TM=5.908E-01  e=1.004E+00  Homo sapiens
  4a0c-assembly2_C  TM=6.099E-01  e=1.310E+00  Homo sapiens

Mean predicted aligned error: 4.15 Å

Sequence (76 aa):
MRIREREFERIRSVLEEADADGPMTAREILQVLEDHGVEFDSAHRVATVLGRHAQSGDVEVIQDQPYRYQFSDRSN

Radius of gyration: 11.28 Å; Cα contacts (8 Å, |Δi|>4): 86; chains: 1; bounding box: 27×25×27 Å